Protein AF-A0A428MSI6-F1 (afdb_monomer_lite)

Foldseek 3Di:
DDQWDDDPNDIDGDCVLLDDDQDPDNPQVVVLVVLCVVQVPPADPVLVLQVSLQLSQQAQALQWRAPCNDDPDPVPTHFDALCRSCVSSVHDSVCCVPDQVPHDRVPFRQWDWDDDPPTITIGGAVVNGHNDPDDHDPVSNVSRDDDPD

Sequence (149 aa):
HRIITEADGEYYVNQRYHFRGAFSDQHVVKSYITKVKQVYREVKAADIGLMYRMLPYVHMETNALCDNPFEKNPQKIRWFSRKELAEAIGVNPATLGRRLPKMTFGDEYVIARIKVGGSERYTFNPNVFYRRNTKPDDTLVAMFNVNKT

Secondary structure (DSSP, 8-state):
--SEEEETTEEEEPHHHHSSSS-S-HHHHHHHHHHHHHHTTTS-HHHHHHHHHHGGGB-TTT-BBBS-TT---GGG--BPPHHHHHHHTTS-HHHHHHHGGG-EETTEESEEEEEETTEEEEEE-TTT--SSSSPPPHHHHHTT-----

Structure (mmCIF, N/CA/C/O backbone):
data_AF-A0A428MSI6-F1
#
_entry.id   AF-A0A428MSI6-F1
#
loop_
_atom_site.group_PDB
_atom_site.id
_atom_site.type_symbol
_atom_site.label_atom_id
_atom_site.label_alt_id
_atom_site.label_comp_id
_atom_site.label_asym_id
_atom_site.label_entity_id
_atom_site.label_seq_id
_atom_site.pdbx_PDB_ins_code
_atom_site.Cartn_x
_atom_site.Cartn_y
_atom_site.Cartn_z
_atom_site.occupancy
_atom_site.B_iso_or_equiv
_atom_site.auth_seq_id
_atom_site.auth_comp_id
_atom_site.auth_asym_id
_atom_site.auth_atom_id
_atom_site.pdbx_PDB_model_num
ATOM 1 N N . HIS A 1 1 ? -9.256 -21.721 2.837 1.00 42.91 1 HIS A N 1
ATOM 2 C CA . HIS A 1 1 ? -9.266 -21.790 4.317 1.00 42.91 1 HIS A CA 1
ATOM 3 C C . HIS A 1 1 ? -9.365 -20.366 4.857 1.00 42.91 1 HIS A C 1
ATOM 5 O O . HIS A 1 1 ? -8.823 -19.473 4.218 1.00 42.91 1 HIS A O 1
ATOM 11 N N . ARG A 1 2 ? -10.091 -20.124 5.960 1.00 40.03 2 ARG A N 1
ATOM 12 C CA . ARG A 1 2 ? -10.284 -18.765 6.507 1.00 40.03 2 ARG A CA 1
ATOM 13 C C . ARG A 1 2 ? -8.978 -18.260 7.144 1.00 40.03 2 ARG A C 1
ATOM 15 O O . ARG A 1 2 ? -8.365 -18.980 7.929 1.00 40.03 2 ARG A O 1
ATOM 22 N N . ILE A 1 3 ? -8.552 -17.055 6.751 1.00 45.09 3 ILE A N 1
ATOM 23 C CA . ILE A 1 3 ? -7.310 -16.382 7.193 1.00 45.09 3 ILE A CA 1
ATOM 24 C C . ILE A 1 3 ? -7.441 -15.882 8.635 1.00 45.09 3 ILE A C 1
ATOM 26 O O . ILE A 1 3 ? -6.466 -15.853 9.378 1.00 45.09 3 ILE A O 1
ATOM 30 N N . ILE A 1 4 ? -8.663 -15.533 9.030 1.00 50.28 4 ILE A N 1
ATOM 31 C CA . ILE A 1 4 ? -9.026 -15.100 10.375 1.00 50.28 4 ILE A CA 1
ATOM 32 C C . ILE A 1 4 ? -10.243 -15.918 10.790 1.00 50.28 4 ILE A C 1
ATOM 34 O O . ILE A 1 4 ? -11.170 -16.106 9.995 1.00 50.28 4 ILE A O 1
ATOM 38 N N . THR A 1 5 ? -10.208 -16.425 12.009 1.00 49.59 5 THR A N 1
ATOM 39 C CA . THR A 1 5 ? -11.290 -17.136 12.681 1.00 49.59 5 THR A CA 1
ATOM 40 C C . THR A 1 5 ? -11.680 -16.353 13.921 1.00 49.59 5 THR A C 1
ATOM 42 O O . THR A 1 5 ? -10.814 -15.849 14.624 1.00 49.59 5 THR A O 1
ATOM 45 N N . GLU A 1 6 ? -12.975 -16.231 14.161 1.00 45.22 6 GLU A N 1
ATOM 46 C CA . GLU A 1 6 ? -13.528 -15.578 15.343 1.00 45.22 6 GLU A CA 1
ATOM 47 C C . GLU A 1 6 ? -13.953 -16.663 16.333 1.00 45.22 6 GLU A C 1
ATOM 49 O O . GLU A 1 6 ? -14.633 -17.613 15.937 1.00 45.22 6 GLU A O 1
ATOM 54 N N . ALA A 1 7 ? -13.520 -16.539 17.585 1.00 44.66 7 ALA A N 1
ATOM 55 C CA . ALA A 1 7 ? -14.015 -17.335 18.703 1.00 44.66 7 ALA A CA 1
ATOM 56 C C . ALA A 1 7 ? -14.073 -16.437 19.945 1.00 44.66 7 ALA A C 1
ATOM 58 O O . ALA A 1 7 ? -13.154 -15.663 20.182 1.00 44.66 7 ALA A O 1
ATOM 59 N N . ASP A 1 8 ? -15.178 -16.489 20.687 1.00 45.97 8 ASP A N 1
ATOM 60 C CA . ASP A 1 8 ? -15.376 -15.749 21.944 1.00 45.97 8 ASP A CA 1
ATOM 61 C C . ASP A 1 8 ? -15.114 -14.229 21.862 1.00 45.97 8 ASP A C 1
ATOM 63 O O . ASP A 1 8 ? -14.642 -13.602 22.806 1.00 45.97 8 ASP A O 1
ATOM 67 N N . GLY A 1 9 ? -15.419 -13.613 20.712 1.00 41.31 9 GLY A N 1
ATOM 68 C CA . GLY A 1 9 ? -15.177 -12.184 20.466 1.00 41.31 9 GLY A CA 1
ATOM 69 C C . GLY A 1 9 ? -13.708 -11.825 20.207 1.00 41.31 9 GLY A C 1
ATOM 70 O O . GLY A 1 9 ? -13.392 -10.662 19.944 1.00 41.31 9 GLY A O 1
ATOM 71 N N . GLU A 1 10 ? -12.815 -12.812 20.219 1.00 35.69 10 GLU A N 1
ATOM 72 C CA . GLU A 1 10 ? -11.414 -12.674 19.853 1.00 35.69 10 GLU A CA 1
ATOM 73 C C . GLU A 1 10 ? -11.176 -13.116 18.400 1.00 35.69 10 GLU A C 1
ATOM 75 O O . GLU A 1 10 ? -11.707 -14.111 17.896 1.00 35.69 10 GLU A O 1
ATOM 80 N N . TYR A 1 11 ? -10.352 -12.340 17.694 1.00 49.75 11 TYR A N 1
ATOM 81 C CA . TYR A 1 11 ? -9.978 -12.613 16.311 1.00 49.75 11 TYR A CA 1
ATOM 82 C C . TYR A 1 11 ? -8.643 -13.352 16.278 1.00 49.75 11 TYR A C 1
ATOM 84 O O . TYR A 1 11 ? -7.586 -12.780 16.543 1.00 49.75 11 TYR A O 1
ATOM 92 N N . TYR A 1 12 ? -8.680 -14.612 15.869 1.00 45.31 12 TYR A N 1
ATOM 93 C CA . TYR A 1 12 ? -7.511 -15.464 15.725 1.00 45.31 12 TYR A CA 1
ATOM 94 C C . TYR A 1 12 ? -7.078 -15.504 14.265 1.00 45.31 12 TYR A C 1
ATOM 96 O O . TYR A 1 12 ? -7.814 -15.953 13.386 1.00 45.31 12 TYR A O 1
ATOM 104 N N . VAL A 1 13 ? -5.860 -15.050 13.980 1.00 51.81 13 VAL A N 1
ATOM 105 C CA . VAL A 1 13 ? -5.255 -15.260 12.663 1.00 51.81 13 VAL A CA 1
ATOM 106 C C . VAL A 1 13 ? -4.830 -16.721 12.567 1.00 51.81 13 VAL A C 1
ATOM 108 O O . VAL A 1 13 ? -4.148 -17.254 13.441 1.00 51.81 13 VAL A O 1
ATOM 111 N N . ASN A 1 14 ? -5.250 -17.390 11.499 1.00 42.31 14 ASN A N 1
ATOM 112 C CA . ASN A 1 14 ? -4.979 -18.803 11.299 1.00 42.31 14 ASN A CA 1
ATOM 113 C C . ASN A 1 14 ? -3.460 -19.055 11.230 1.00 42.31 14 ASN A C 1
ATOM 115 O O . ASN A 1 14 ? -2.765 -18.510 10.370 1.00 42.31 14 ASN A O 1
ATOM 119 N N . GLN A 1 15 ? -2.952 -19.924 12.112 1.00 42.19 15 GLN A N 1
ATOM 120 C CA . GLN A 1 15 ? -1.522 -20.232 12.241 1.00 42.19 15 GLN A CA 1
ATOM 121 C C . GLN A 1 15 ? -0.864 -20.785 10.966 1.00 42.19 15 GLN A C 1
ATOM 123 O O . GLN A 1 15 ? 0.344 -20.637 10.792 1.00 42.19 15 GLN A O 1
ATOM 128 N N . ARG A 1 16 ? -1.622 -21.332 10.005 1.00 34.75 16 ARG A N 1
ATOM 129 C CA . ARG A 1 16 ? -1.064 -21.686 8.683 1.00 34.75 16 ARG A CA 1
ATOM 130 C C . ARG A 1 16 ? -0.594 -20.472 7.872 1.00 34.75 16 ARG A C 1
ATOM 132 O O . ARG A 1 16 ? 0.272 -20.638 7.023 1.00 34.75 16 ARG A O 1
ATOM 139 N N . TYR A 1 17 ? -1.106 -19.270 8.148 1.00 45.22 17 TYR A N 1
ATOM 140 C CA . TYR A 1 17 ? -0.594 -18.013 7.583 1.00 45.22 17 TYR A CA 1
ATOM 141 C C . TYR A 1 17 ? 0.542 -17.408 8.415 1.00 45.22 17 TYR A C 1
ATOM 143 O O . TYR A 1 17 ? 1.263 -16.548 7.917 1.00 45.22 17 TYR A O 1
ATOM 151 N N . HIS A 1 18 ? 0.753 -17.888 9.647 1.00 43.97 18 HIS A N 1
ATOM 152 C CA . HIS A 1 18 ? 1.992 -17.629 10.380 1.00 43.97 18 HIS A CA 1
ATOM 153 C C . HIS A 1 18 ? 3.170 -18.413 9.778 1.00 43.97 18 HIS A C 1
ATOM 155 O O . HIS A 1 18 ? 4.290 -17.912 9.776 1.00 43.97 18 HIS A O 1
ATOM 161 N N . PHE A 1 19 ? 2.927 -19.613 9.239 1.00 41.72 19 PHE A N 1
ATOM 162 C CA . PHE A 1 19 ? 3.977 -20.494 8.728 1.00 41.72 19 PHE A CA 1
ATOM 163 C C . PHE A 1 19 ? 3.461 -21.415 7.610 1.00 41.72 19 PHE A C 1
ATOM 165 O O . PHE A 1 19 ? 3.015 -22.524 7.896 1.00 41.72 19 PHE A O 1
ATOM 172 N N . ARG A 1 20 ? 3.546 -20.991 6.341 1.00 31.41 20 ARG A N 1
ATOM 173 C CA . ARG A 1 20 ? 3.974 -21.823 5.188 1.00 31.41 20 ARG A CA 1
ATOM 174 C C . ARG A 1 20 ? 3.670 -21.143 3.852 1.00 31.41 20 ARG A C 1
ATOM 176 O O . ARG A 1 20 ? 2.514 -20.953 3.494 1.00 31.41 20 ARG A O 1
ATOM 183 N N . GLY A 1 21 ? 4.734 -20.924 3.074 1.00 32.75 21 GLY A N 1
ATOM 184 C CA . GLY A 1 21 ? 4.659 -21.096 1.621 1.00 32.75 21 GLY A CA 1
ATOM 185 C C . GLY A 1 21 ? 4.811 -19.870 0.721 1.00 32.75 21 GLY A C 1
ATOM 186 O O . GLY A 1 21 ? 4.285 -19.938 -0.375 1.00 32.75 21 GLY A O 1
ATOM 187 N N . ALA A 1 22 ? 5.484 -18.787 1.139 1.00 36.09 22 ALA A N 1
ATOM 188 C CA . ALA A 1 22 ? 6.075 -17.781 0.222 1.00 36.09 22 ALA A CA 1
ATOM 189 C C . ALA A 1 22 ? 6.983 -16.730 0.909 1.00 36.09 22 ALA A C 1
ATOM 191 O O . ALA A 1 22 ? 7.373 -15.755 0.272 1.00 36.09 22 ALA A O 1
ATOM 192 N N . PHE A 1 23 ? 7.329 -16.875 2.195 1.00 44.94 23 PHE A N 1
ATOM 193 C CA . PHE A 1 23 ? 8.150 -15.882 2.902 1.00 44.94 23 PHE A CA 1
ATOM 194 C C . PHE A 1 23 ? 9.327 -16.574 3.569 1.00 44.94 23 PHE A C 1
ATOM 196 O O . PHE A 1 23 ? 9.158 -17.307 4.540 1.00 44.94 23 PHE A O 1
ATOM 203 N N . SER A 1 24 ? 10.517 -16.357 3.014 1.00 38.81 24 SER A N 1
ATOM 204 C CA . SER A 1 24 ? 11.789 -16.844 3.548 1.00 38.81 24 SER A CA 1
ATOM 205 C C . SER A 1 24 ? 12.241 -16.103 4.811 1.00 38.81 24 SER A C 1
ATOM 207 O O . SER A 1 24 ? 13.198 -16.536 5.438 1.00 38.81 24 SER A O 1
ATOM 209 N N . ASP A 1 25 ? 11.554 -15.032 5.224 1.00 46.72 25 ASP A N 1
ATOM 210 C CA . ASP A 1 25 ? 11.970 -14.203 6.358 1.00 46.72 25 ASP A CA 1
ATOM 211 C C . ASP A 1 25 ? 10.967 -14.237 7.518 1.00 46.72 25 ASP A C 1
ATOM 213 O O . ASP A 1 25 ? 10.118 -13.359 7.694 1.00 46.72 25 ASP A O 1
ATOM 217 N N . GLN A 1 26 ? 11.102 -15.259 8.367 1.00 41.44 26 GLN A N 1
ATOM 218 C CA . GLN A 1 26 ? 10.376 -15.378 9.641 1.00 41.44 26 GLN A CA 1
ATOM 219 C C . GLN A 1 26 ? 10.630 -14.185 10.586 1.00 41.44 26 GLN A C 1
ATOM 221 O O . GLN A 1 26 ? 9.792 -13.873 11.436 1.00 41.44 26 GLN A O 1
ATOM 226 N N . HIS A 1 27 ? 11.759 -13.486 10.434 1.00 42.91 27 HIS A N 1
ATOM 227 C CA . HIS A 1 27 ? 12.133 -12.348 11.276 1.00 42.91 27 HIS A CA 1
ATOM 228 C C . HIS A 1 27 ? 11.268 -11.102 11.030 1.00 42.91 27 HIS A C 1
ATOM 230 O O . HIS A 1 27 ? 10.879 -10.436 11.991 1.00 42.91 27 HIS A O 1
ATOM 236 N N . VAL A 1 28 ? 10.897 -10.831 9.773 1.00 50.47 28 VAL A N 1
ATOM 237 C CA . VAL A 1 28 ? 10.082 -9.666 9.368 1.00 50.47 28 VAL A CA 1
ATOM 238 C C . VAL A 1 28 ? 8.642 -9.789 9.875 1.00 50.47 28 VAL A C 1
ATOM 240 O O . VAL A 1 28 ? 8.039 -8.825 10.345 1.00 50.47 28 VAL A O 1
ATOM 243 N N . VAL A 1 29 ? 8.096 -11.006 9.852 1.00 52.50 29 VAL A N 1
ATOM 244 C CA . VAL A 1 29 ? 6.767 -11.298 10.406 1.00 52.50 29 VAL A CA 1
ATOM 245 C C . VAL A 1 29 ? 6.776 -11.140 11.930 1.00 52.50 29 VAL A C 1
ATOM 247 O O . VAL A 1 29 ? 5.837 -10.585 12.499 1.00 52.50 29 VAL A O 1
ATOM 250 N N . LYS A 1 30 ? 7.854 -11.566 12.601 1.00 46.34 30 LYS A N 1
ATOM 251 C CA . LYS A 1 30 ? 7.983 -11.480 14.061 1.00 46.34 30 LYS A CA 1
ATOM 252 C C . LYS A 1 30 ? 8.104 -10.035 14.556 1.00 46.34 30 LYS A C 1
ATOM 254 O O . LYS A 1 30 ? 7.434 -9.696 15.526 1.00 46.34 30 LYS A O 1
ATOM 259 N N . SER A 1 31 ? 8.892 -9.179 13.899 1.00 48.22 31 SER A N 1
ATOM 260 C CA . SER A 1 31 ? 9.034 -7.765 14.290 1.00 48.22 31 SER A CA 1
ATOM 261 C C . SER A 1 31 ? 7.724 -6.985 14.133 1.00 48.22 31 SER A C 1
ATOM 263 O O . SER A 1 31 ? 7.343 -6.234 15.034 1.00 48.22 31 SER A O 1
ATOM 265 N N . TYR A 1 32 ? 6.982 -7.233 13.048 1.00 54.91 32 TYR A N 1
ATOM 266 C CA . TYR A 1 32 ? 5.653 -6.661 12.849 1.00 54.91 32 TYR A CA 1
ATOM 267 C C . TYR A 1 32 ? 4.647 -7.184 13.882 1.00 54.91 32 TYR A C 1
ATOM 269 O O . TYR A 1 32 ? 3.960 -6.385 14.506 1.00 54.91 32 TYR A O 1
ATOM 277 N N . ILE A 1 33 ? 4.610 -8.496 14.158 1.00 53.56 33 ILE A N 1
ATOM 278 C CA . ILE A 1 33 ? 3.761 -9.063 15.224 1.00 53.56 33 ILE A CA 1
ATOM 279 C C . ILE A 1 33 ? 4.064 -8.416 16.580 1.00 53.56 33 ILE A C 1
ATOM 281 O O . ILE A 1 33 ? 3.130 -8.123 17.323 1.00 53.56 33 ILE A O 1
ATOM 285 N N . THR A 1 34 ? 5.335 -8.173 16.912 1.00 49.31 34 THR A N 1
ATOM 286 C CA . THR A 1 34 ? 5.712 -7.520 18.175 1.00 49.31 34 THR A CA 1
ATOM 287 C C . THR A 1 34 ? 5.189 -6.083 18.248 1.00 49.31 34 THR A C 1
ATOM 289 O O . THR A 1 34 ? 4.586 -5.726 19.257 1.00 49.31 34 THR A O 1
ATOM 292 N N . LYS A 1 35 ? 5.323 -5.283 17.177 1.00 50.94 35 LYS A N 1
ATOM 293 C CA . LYS A 1 35 ? 4.726 -3.933 17.111 1.00 50.94 35 LYS A CA 1
ATOM 294 C C . LYS A 1 35 ? 3.196 -3.973 17.177 1.00 50.94 35 LYS A C 1
ATOM 296 O O . LYS A 1 35 ? 2.592 -3.188 17.898 1.00 50.94 35 LYS A O 1
ATOM 301 N N . VAL A 1 36 ? 2.566 -4.917 16.477 1.00 56.75 36 VAL A N 1
ATOM 302 C CA . VAL A 1 36 ? 1.106 -5.105 16.469 1.00 56.75 36 VAL A CA 1
ATOM 303 C C . VAL A 1 36 ? 0.600 -5.450 17.869 1.00 56.75 36 VAL A C 1
ATOM 305 O O . VAL A 1 36 ? -0.322 -4.787 18.332 1.00 56.75 36 VAL A O 1
ATOM 308 N N . LYS A 1 37 ? 1.265 -6.363 18.599 1.00 52.69 37 LYS A N 1
ATOM 309 C CA . LYS A 1 37 ? 0.953 -6.717 20.002 1.00 52.69 37 LYS A CA 1
ATOM 310 C C . LYS A 1 37 ? 0.889 -5.513 20.949 1.00 52.69 37 LYS A C 1
ATOM 312 O O . LYS A 1 37 ? 0.113 -5.54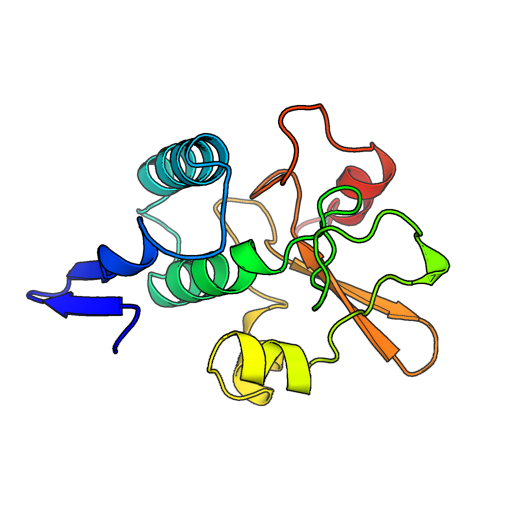8 21.898 1.00 52.69 37 LYS A O 1
ATOM 317 N N . GLN A 1 38 ? 1.650 -4.455 20.678 1.00 52.84 38 GLN A N 1
ATOM 318 C CA . GLN A 1 38 ? 1.714 -3.265 21.528 1.00 52.84 38 GLN A CA 1
ATOM 319 C C . GLN A 1 38 ? 0.587 -2.246 21.254 1.00 52.84 38 GLN A C 1
ATOM 321 O O . GLN A 1 38 ? 0.278 -1.444 22.127 1.00 52.84 38 GLN A O 1
ATOM 326 N N . VAL A 1 39 ? -0.067 -2.306 20.084 1.00 56.31 39 VAL A N 1
ATOM 327 C CA . VAL A 1 39 ? -1.037 -1.295 19.594 1.00 56.31 39 VAL A CA 1
ATOM 328 C C . VAL A 1 39 ? -2.485 -1.834 19.533 1.00 56.31 39 VAL A C 1
ATOM 330 O O . VAL A 1 39 ? -3.416 -1.137 19.134 1.00 56.31 39 VAL A O 1
ATOM 333 N N . TYR A 1 40 ? -2.727 -3.070 19.990 1.00 54.44 40 TYR A N 1
ATOM 334 C CA . TYR A 1 40 ? -4.024 -3.768 19.875 1.00 54.44 40 TYR A CA 1
ATOM 335 C C . TYR A 1 40 ? -5.232 -3.108 20.559 1.00 54.44 40 TYR A C 1
ATOM 337 O O . TYR A 1 40 ? -6.346 -3.588 20.372 1.00 54.44 40 TYR A O 1
ATOM 345 N N . ARG A 1 41 ? -5.065 -2.031 21.334 1.00 54.31 41 ARG A N 1
ATOM 346 C CA . ARG A 1 41 ? -6.203 -1.384 22.008 1.00 54.31 41 ARG A CA 1
ATOM 347 C C . ARG A 1 41 ? -7.001 -0.433 21.111 1.00 54.31 41 ARG A C 1
ATOM 349 O O . ARG A 1 41 ? -8.148 -0.153 21.432 1.00 54.31 41 ARG A O 1
ATOM 356 N N . GLU A 1 42 ? -6.438 0.022 19.989 1.00 57.81 42 GLU A N 1
ATOM 357 C CA . GLU A 1 42 ? -7.017 1.142 19.220 1.00 57.81 42 GLU A CA 1
ATOM 358 C C . GLU A 1 42 ? -7.294 0.824 17.743 1.00 57.81 42 GLU A C 1
ATOM 360 O O . GLU A 1 42 ? -8.091 1.502 17.093 1.00 57.81 42 GLU A O 1
ATOM 365 N N . VAL A 1 43 ? -6.687 -0.233 17.193 1.00 66.44 43 VAL A N 1
ATOM 366 C CA . VAL A 1 43 ? -6.846 -0.591 15.776 1.00 66.44 43 VAL A CA 1
ATOM 367 C C . VAL A 1 43 ? -7.922 -1.659 15.618 1.00 66.44 43 VAL A C 1
ATOM 369 O O . VAL A 1 43 ? -7.876 -2.718 16.243 1.00 66.44 43 VAL A O 1
ATOM 372 N N . LYS A 1 44 ? -8.886 -1.419 14.723 1.00 71.69 44 LYS A N 1
ATOM 373 C CA . LYS A 1 44 ? -9.955 -2.383 14.429 1.00 71.69 44 LYS A CA 1
ATOM 374 C C . LYS A 1 44 ? -9.348 -3.695 13.924 1.00 71.69 44 LYS A C 1
ATOM 376 O O . LYS A 1 44 ? -8.604 -3.693 12.943 1.00 71.69 44 LYS A O 1
ATOM 381 N N . ALA A 1 45 ? -9.742 -4.829 14.509 1.00 71.25 45 ALA A N 1
ATOM 382 C CA . ALA A 1 45 ? -9.256 -6.162 14.122 1.00 71.25 45 ALA A CA 1
ATOM 383 C C . ALA A 1 45 ? -9.366 -6.429 12.607 1.00 71.25 45 ALA A C 1
ATOM 385 O O . ALA A 1 45 ? -8.491 -7.032 11.985 1.00 71.25 45 ALA A O 1
ATOM 386 N N . ALA A 1 46 ? -10.417 -5.900 11.977 1.00 75.06 46 ALA A N 1
ATOM 387 C CA . ALA A 1 46 ? -10.630 -6.016 10.543 1.00 75.06 46 ALA A CA 1
ATOM 388 C C . ALA A 1 46 ? -9.622 -5.218 9.683 1.00 75.06 46 ALA A C 1
ATOM 390 O O . ALA A 1 46 ? -9.466 -5.554 8.510 1.00 75.06 46 ALA A O 1
ATOM 391 N N . ASP A 1 47 ? -8.998 -4.155 10.205 1.00 80.00 47 ASP A N 1
ATOM 392 C CA . ASP A 1 47 ? -7.918 -3.415 9.526 1.00 80.00 47 ASP A CA 1
ATOM 393 C C . ASP A 1 47 ? -6.583 -4.142 9.698 1.00 80.00 47 ASP A C 1
ATOM 395 O O . ASP A 1 47 ? -5.905 -4.387 8.702 1.00 80.00 47 ASP A O 1
ATOM 399 N N . ILE A 1 48 ? -6.283 -4.633 10.908 1.00 79.56 48 ILE A N 1
ATOM 400 C CA . ILE A 1 48 ? -5.125 -5.508 11.171 1.00 79.56 48 ILE A CA 1
ATOM 401 C C . ILE A 1 48 ? -5.138 -6.700 10.206 1.00 79.56 48 ILE A C 1
ATOM 403 O O . ILE A 1 48 ? -4.167 -6.968 9.498 1.00 79.56 48 ILE A O 1
ATOM 407 N N . GLY A 1 49 ? -6.283 -7.373 10.100 1.00 78.06 49 GLY A N 1
ATOM 408 C CA . GLY A 1 49 ? -6.483 -8.488 9.186 1.00 78.06 49 GLY A CA 1
ATOM 409 C C . GLY A 1 49 ? -6.316 -8.148 7.703 1.00 78.06 49 GLY A C 1
ATOM 410 O O . GLY A 1 49 ? -6.013 -9.030 6.897 1.00 78.06 49 GLY A O 1
ATOM 411 N N . LEU A 1 50 ? -6.530 -6.892 7.309 1.00 84.88 50 LEU A N 1
ATOM 412 C CA . LEU A 1 50 ? -6.263 -6.441 5.946 1.00 84.88 50 LEU A CA 1
ATOM 413 C C . LEU A 1 50 ? -4.771 -6.172 5.742 1.00 84.88 50 LEU A C 1
ATOM 415 O O . LEU A 1 50 ? -4.219 -6.592 4.730 1.00 84.88 50 LEU A O 1
ATOM 419 N N . MET A 1 51 ? -4.114 -5.549 6.723 1.00 86.38 51 MET A N 1
ATOM 420 C CA . MET A 1 51 ? -2.672 -5.293 6.708 1.00 86.38 51 MET A CA 1
ATOM 421 C C . MET A 1 51 ? -1.884 -6.589 6.539 1.00 86.38 51 MET A C 1
ATOM 423 O O . MET A 1 51 ? -1.081 -6.686 5.617 1.00 86.38 51 MET A O 1
ATOM 427 N N . TYR A 1 52 ? 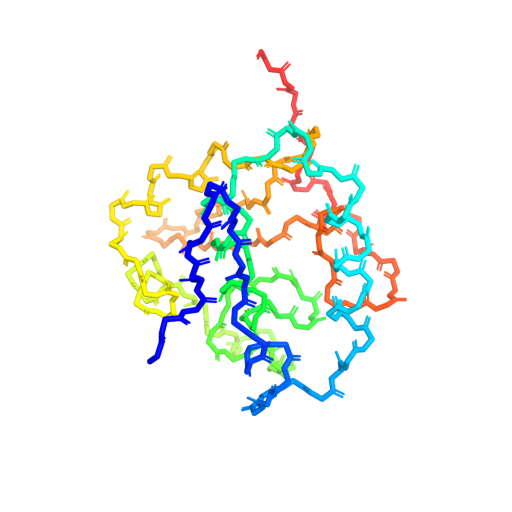-2.181 -7.618 7.344 1.00 82.56 52 TYR A N 1
ATOM 428 C CA . TYR A 1 52 ? -1.524 -8.927 7.239 1.00 82.56 52 TYR A CA 1
ATOM 429 C C . TYR A 1 52 ? -1.645 -9.548 5.846 1.00 82.56 52 TYR A C 1
ATOM 431 O O . TYR A 1 52 ? -0.694 -10.154 5.359 1.00 82.56 52 TYR A O 1
ATOM 439 N N . ARG A 1 53 ? -2.793 -9.373 5.183 1.00 84.12 53 ARG A N 1
ATOM 440 C CA . ARG A 1 53 ? -3.006 -9.877 3.820 1.00 84.12 53 ARG A CA 1
ATOM 441 C C . ARG A 1 53 ? -2.240 -9.081 2.761 1.00 84.12 53 ARG A C 1
ATOM 443 O O . ARG A 1 53 ? -1.951 -9.632 1.707 1.00 84.12 53 ARG A O 1
ATOM 450 N N . MET A 1 54 ? -1.887 -7.825 3.040 1.00 90.25 54 MET A N 1
ATOM 451 C CA . MET A 1 54 ? -1.082 -6.978 2.153 1.00 90.25 54 MET A CA 1
ATOM 452 C C . MET A 1 54 ? 0.431 -7.211 2.292 1.00 90.25 54 MET A C 1
ATOM 454 O O . MET A 1 54 ? 1.138 -7.063 1.299 1.00 90.25 54 MET A O 1
ATOM 458 N N . LEU A 1 55 ? 0.934 -7.605 3.475 1.00 87.12 55 LEU A N 1
ATOM 459 C CA . LEU A 1 55 ? 2.379 -7.777 3.737 1.00 87.12 55 LEU A CA 1
ATOM 460 C C . LEU A 1 55 ? 3.135 -8.615 2.688 1.00 87.12 55 LEU A C 1
ATOM 462 O O . LEU A 1 55 ? 4.221 -8.190 2.286 1.00 87.12 55 LEU A O 1
ATOM 466 N N . PRO A 1 56 ? 2.591 -9.753 2.202 1.00 85.88 56 PRO A N 1
ATOM 467 C CA . PRO A 1 56 ? 3.160 -10.512 1.093 1.00 85.88 56 PRO A CA 1
ATOM 468 C C . PRO A 1 56 ? 3.672 -9.686 -0.081 1.00 85.88 56 PRO A C 1
ATOM 470 O O . PRO A 1 56 ? 4.754 -9.944 -0.608 1.00 85.88 56 PRO A O 1
ATOM 473 N N . TYR A 1 57 ? 2.896 -8.671 -0.437 1.00 93.94 57 TYR A N 1
ATOM 474 C CA . TYR A 1 57 ? 3.001 -7.913 -1.670 1.00 93.94 57 TYR A CA 1
ATOM 475 C C . TYR A 1 57 ? 3.806 -6.620 -1.525 1.00 93.94 57 TYR A C 1
ATOM 477 O O . TYR A 1 57 ? 3.914 -5.849 -2.477 1.00 93.94 57 TYR A O 1
ATOM 485 N N . VAL 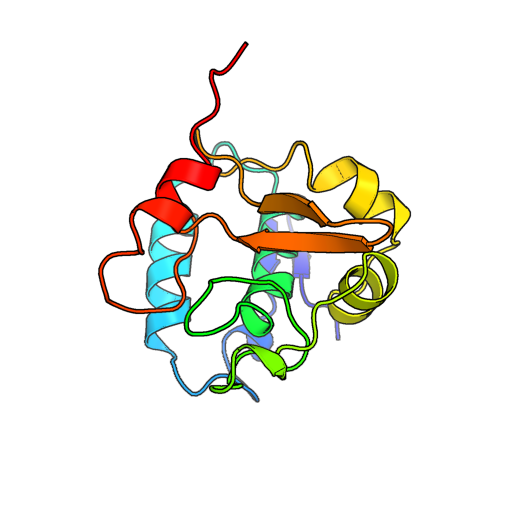A 1 58 ? 4.362 -6.359 -0.338 1.00 91.81 58 VAL A N 1
ATOM 486 C CA . VAL A 1 58 ? 5.197 -5.182 -0.093 1.00 91.81 58 VAL A CA 1
ATOM 487 C C . VAL A 1 58 ? 6.568 -5.389 -0.733 1.00 91.81 58 VAL A C 1
ATOM 489 O O . VAL A 1 58 ? 7.320 -6.275 -0.325 1.00 91.81 58 VAL A O 1
ATOM 492 N N . HIS A 1 59 ? 6.890 -4.560 -1.718 1.00 94.00 59 HIS A N 1
ATOM 493 C CA . HIS A 1 59 ? 8.131 -4.580 -2.477 1.00 94.00 59 HIS A CA 1
ATOM 494 C C . HIS A 1 59 ? 9.354 -4.379 -1.579 1.00 94.00 59 HIS A C 1
ATOM 496 O O . HIS A 1 59 ? 9.358 -3.497 -0.717 1.00 94.00 59 HIS A O 1
ATOM 502 N N . MET A 1 60 ? 10.409 -5.163 -1.813 1.00 86.12 60 MET A N 1
ATOM 503 C CA . MET A 1 60 ? 11.597 -5.202 -0.956 1.00 86.12 60 MET A CA 1
ATOM 504 C C . MET A 1 60 ? 12.348 -3.876 -0.877 1.00 86.12 60 MET A C 1
ATOM 506 O O . MET A 1 60 ? 13.020 -3.651 0.120 1.00 86.12 60 MET A O 1
ATOM 510 N N . GLU A 1 61 ? 12.297 -3.019 -1.898 1.00 88.69 61 GLU A N 1
ATOM 511 C CA . GLU A 1 61 ? 13.090 -1.776 -1.913 1.00 88.69 61 GLU A CA 1
ATOM 512 C C . GLU A 1 61 ? 12.252 -0.519 -1.700 1.00 88.69 61 GLU A C 1
ATOM 514 O O . GLU A 1 61 ? 12.663 0.403 -1.007 1.00 88.69 61 GLU A O 1
ATOM 519 N N . THR A 1 62 ? 11.064 -0.490 -2.296 1.00 92.12 62 THR A N 1
ATOM 520 C CA . THR A 1 62 ? 10.238 0.722 -2.408 1.00 92.12 62 THR A CA 1
ATOM 521 C C . THR A 1 62 ? 9.038 0.701 -1.471 1.00 92.12 62 THR A C 1
ATOM 523 O O . THR A 1 62 ? 8.293 1.675 -1.411 1.00 92.12 62 THR A O 1
ATOM 526 N N . ASN A 1 63 ? 8.808 -0.422 -0.778 1.00 92.88 63 ASN A N 1
ATOM 527 C CA . ASN A 1 63 ? 7.642 -0.644 0.077 1.00 92.88 63 ASN A CA 1
ATOM 528 C C . ASN A 1 63 ? 6.286 -0.513 -0.664 1.00 92.88 63 ASN A C 1
ATOM 530 O O . ASN A 1 63 ? 5.224 -0.380 -0.049 1.00 92.88 63 ASN A O 1
ATOM 534 N N . ALA A 1 64 ? 6.318 -0.556 -1.999 1.00 95.19 64 ALA A N 1
ATOM 535 C CA . ALA A 1 64 ? 5.160 -0.539 -2.884 1.00 95.19 64 ALA A CA 1
ATOM 536 C C . ALA A 1 64 ? 4.331 -1.821 -2.767 1.00 95.19 64 ALA A C 1
ATOM 538 O O . ALA A 1 64 ? 4.890 -2.895 -2.584 1.00 95.19 64 ALA A O 1
ATOM 539 N N . LEU A 1 65 ? 3.015 -1.744 -2.956 1.00 95.62 65 LEU A N 1
ATOM 540 C CA . LEU A 1 65 ? 2.183 -2.934 -3.140 1.00 95.62 65 LEU A CA 1
ATOM 541 C C . LEU A 1 65 ? 2.190 -3.353 -4.616 1.00 95.62 65 LEU A C 1
ATOM 543 O O . LEU A 1 65 ? 1.687 -2.632 -5.483 1.00 95.62 65 LEU A O 1
ATOM 547 N N . CYS A 1 66 ? 2.766 -4.521 -4.892 1.00 96.94 66 CYS A N 1
ATOM 548 C CA . CYS A 1 66 ? 2.967 -5.049 -6.242 1.00 96.94 66 CYS A CA 1
ATOM 549 C C . CYS A 1 66 ? 2.840 -6.578 -6.284 1.00 96.94 66 CYS A C 1
ATOM 551 O O . CYS A 1 66 ? 2.955 -7.252 -5.257 1.00 96.94 66 CYS A O 1
ATOM 553 N N . ASP A 1 67 ? 2.613 -7.129 -7.477 1.00 96.06 67 ASP A N 1
ATOM 554 C CA . ASP A 1 67 ? 2.486 -8.581 -7.658 1.00 96.06 67 ASP A CA 1
ATOM 555 C C . ASP A 1 67 ? 3.836 -9.322 -7.615 1.00 96.06 67 ASP A C 1
ATOM 557 O O . ASP A 1 67 ? 3.883 -10.518 -7.323 1.00 96.06 67 ASP A O 1
ATOM 561 N N . ASN A 1 68 ? 4.938 -8.598 -7.830 1.00 95.38 68 ASN A N 1
ATOM 562 C CA . ASN A 1 68 ? 6.301 -9.108 -7.897 1.00 95.38 68 ASN A CA 1
ATOM 563 C C . ASN A 1 68 ? 7.211 -8.420 -6.859 1.00 95.38 68 ASN A C 1
ATOM 565 O O . ASN A 1 68 ? 8.156 -7.716 -7.220 1.00 95.38 68 ASN A O 1
ATOM 569 N N . PRO A 1 69 ? 6.991 -8.649 -5.550 1.00 94.06 69 PRO A N 1
ATOM 570 C CA . PRO A 1 69 ? 7.640 -7.906 -4.462 1.00 94.06 69 PRO A CA 1
ATOM 571 C C . PRO A 1 69 ? 9.169 -8.039 -4.396 1.00 94.06 69 PRO A C 1
ATOM 573 O O . PRO A 1 69 ? 9.807 -7.298 -3.651 1.00 94.06 69 PRO A O 1
ATOM 576 N N . PHE A 1 70 ? 9.758 -8.966 -5.150 1.00 91.56 70 PHE A N 1
ATOM 577 C CA . PHE A 1 70 ? 11.197 -9.233 -5.191 1.00 91.56 70 PHE A CA 1
ATOM 578 C C . PHE A 1 70 ? 11.878 -8.763 -6.489 1.00 91.56 70 PHE A C 1
ATOM 580 O O . PHE A 1 70 ? 13.054 -9.065 -6.692 1.00 91.56 70 PHE A O 1
ATOM 587 N N . GLU A 1 71 ? 11.159 -8.074 -7.379 1.00 95.50 71 GLU A N 1
ATOM 588 C CA . GLU A 1 71 ? 11.748 -7.502 -8.592 1.00 95.50 71 GLU A CA 1
ATOM 589 C C . GLU A 1 71 ? 12.836 -6.479 -8.229 1.00 95.50 71 GLU A C 1
ATOM 591 O O . GLU A 1 71 ? 12.678 -5.666 -7.329 1.00 95.50 71 GLU A O 1
ATOM 596 N N . LYS A 1 72 ? 13.980 -6.530 -8.912 1.00 93.62 72 LYS A N 1
ATOM 597 C CA . LYS A 1 72 ? 15.104 -5.621 -8.637 1.00 93.62 72 LYS A CA 1
ATOM 598 C C . LYS A 1 72 ? 15.173 -4.477 -9.633 1.00 93.62 72 LYS A C 1
ATOM 600 O O . LYS A 1 72 ? 15.768 -3.449 -9.341 1.00 93.62 72 LYS A O 1
ATOM 605 N N . ASN A 1 73 ? 14.607 -4.655 -10.823 1.00 95.44 73 ASN A N 1
ATOM 606 C CA . ASN A 1 73 ? 14.553 -3.621 -11.838 1.00 95.44 73 ASN A CA 1
ATOM 607 C C . ASN A 1 73 ? 13.315 -2.733 -11.614 1.00 95.44 73 ASN A C 1
ATOM 609 O O . ASN A 1 73 ? 12.194 -3.195 -11.845 1.00 95.44 73 ASN A O 1
ATOM 613 N N . PRO A 1 74 ? 13.479 -1.442 -11.266 1.00 92.94 74 PRO A N 1
ATOM 614 C CA . PRO A 1 74 ? 12.351 -0.551 -10.992 1.00 92.94 74 PRO A CA 1
ATOM 615 C C . PRO A 1 74 ? 11.360 -0.418 -12.157 1.00 92.94 74 PRO A C 1
ATOM 617 O O . PRO A 1 74 ? 10.166 -0.229 -11.934 1.00 92.94 74 PRO A O 1
ATOM 620 N N . GLN A 1 75 ? 11.831 -0.565 -13.400 1.00 95.31 75 GLN A N 1
ATOM 621 C CA . GLN A 1 75 ? 10.999 -0.480 -14.607 1.00 95.31 75 GLN A CA 1
ATOM 622 C C . GLN A 1 75 ? 10.124 -1.722 -14.830 1.00 95.31 75 GLN A C 1
ATOM 624 O O . GLN A 1 75 ? 9.240 -1.710 -15.681 1.00 95.31 75 GLN A O 1
ATOM 629 N N . LYS A 1 76 ? 10.369 -2.801 -14.079 1.00 96.94 76 LYS A N 1
ATOM 630 C CA . LYS A 1 76 ? 9.621 -4.061 -14.156 1.00 96.94 76 LYS A CA 1
ATOM 631 C C . LYS A 1 76 ? 8.708 -4.289 -12.952 1.00 96.94 76 LYS A C 1
ATOM 633 O O . LYS A 1 76 ? 8.053 -5.327 -12.881 1.00 96.94 76 LYS A O 1
ATOM 638 N N . ILE A 1 77 ? 8.634 -3.341 -12.014 1.00 96.69 77 ILE A N 1
ATOM 639 C CA . ILE A 1 77 ? 7.702 -3.427 -10.885 1.00 96.69 77 ILE A CA 1
ATOM 640 C C . ILE A 1 77 ? 6.272 -3.419 -11.429 1.00 96.69 77 ILE A C 1
ATOM 642 O O . ILE A 1 77 ? 5.831 -2.466 -12.078 1.00 96.69 77 ILE A O 1
ATOM 646 N N . ARG A 1 78 ? 5.532 -4.484 -11.129 1.00 96.75 78 ARG A N 1
ATOM 647 C CA . ARG A 1 78 ? 4.146 -4.672 -11.542 1.00 96.75 78 ARG A CA 1
ATOM 648 C C . ARG A 1 78 ? 3.222 -4.227 -10.420 1.00 96.75 78 ARG A C 1
ATOM 650 O O . ARG A 1 78 ? 2.848 -4.979 -9.520 1.00 96.75 78 ARG A O 1
ATOM 657 N N . TRP A 1 79 ? 2.907 -2.942 -10.458 1.00 96.00 79 TRP A N 1
ATOM 658 C CA . TRP A 1 79 ? 1.995 -2.306 -9.518 1.00 96.00 79 TRP A CA 1
ATOM 659 C C . TRP A 1 79 ? 0.615 -2.939 -9.583 1.00 96.00 79 TRP A C 1
ATOM 661 O O . TRP A 1 79 ? 0.080 -3.142 -10.670 1.00 96.00 79 TRP A O 1
ATOM 671 N N . PHE A 1 80 ? 0.004 -3.154 -8.424 1.00 95.50 80 PHE A N 1
ATOM 672 C CA . PHE A 1 80 ? -1.406 -3.498 -8.406 1.00 95.50 80 PHE A CA 1
ATOM 673 C C . PHE A 1 80 ? -2.275 -2.292 -8.752 1.00 95.50 80 PHE A C 1
ATOM 675 O O . PHE A 1 80 ? -2.149 -1.221 -8.152 1.00 95.50 80 PHE A O 1
ATOM 682 N N . SER A 1 81 ? -3.258 -2.508 -9.619 1.00 92.50 81 SER A N 1
ATOM 683 C CA . SER A 1 81 ? -4.476 -1.707 -9.624 1.00 92.50 81 SER A CA 1
ATOM 684 C C . SER A 1 81 ? -5.300 -1.958 -8.356 1.00 92.50 81 SER A C 1
ATOM 686 O O . SER A 1 81 ? -5.143 -2.960 -7.652 1.00 92.50 81 SER A O 1
ATOM 688 N N . ARG A 1 82 ? -6.279 -1.086 -8.083 1.00 92.00 82 ARG A N 1
ATOM 689 C CA . ARG A 1 82 ? -7.239 -1.301 -6.984 1.00 92.00 82 ARG A CA 1
ATOM 690 C C . ARG A 1 82 ? -7.947 -2.654 -7.083 1.00 92.00 82 ARG A C 1
ATOM 692 O O . ARG A 1 82 ? -8.235 -3.253 -6.053 1.00 92.00 82 ARG A O 1
ATOM 699 N N . LYS A 1 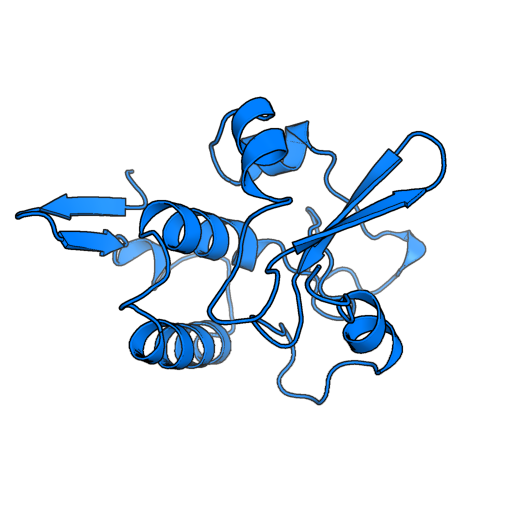83 ? -8.276 -3.099 -8.302 1.00 92.75 83 LYS A N 1
ATOM 700 C CA . LYS A 1 83 ? -8.998 -4.357 -8.535 1.00 92.75 83 LYS A CA 1
ATOM 701 C C . LYS A 1 83 ? -8.105 -5.555 -8.221 1.00 92.75 83 LYS A C 1
ATOM 703 O O . LYS A 1 83 ? -8.525 -6.414 -7.456 1.00 92.75 83 LYS A O 1
ATOM 708 N N . GLU A 1 84 ? -6.886 -5.565 -8.751 1.00 94.81 84 GLU A N 1
ATOM 709 C CA . GLU A 1 84 ? -5.937 -6.663 -8.537 1.00 94.81 84 GLU A CA 1
ATOM 710 C C . GLU A 1 84 ? -5.517 -6.759 -7.071 1.00 94.81 84 GLU A C 1
ATOM 712 O O . GLU A 1 84 ? -5.506 -7.853 -6.519 1.00 94.81 84 GLU A O 1
ATOM 717 N N . LEU A 1 85 ? -5.275 -5.627 -6.395 1.00 94.00 85 LEU A N 1
ATOM 718 C CA . LEU A 1 85 ? -4.986 -5.640 -4.958 1.00 94.00 85 LEU A CA 1
ATOM 719 C C . LEU A 1 85 ? -6.158 -6.228 -4.160 1.00 94.00 85 LEU A C 1
ATOM 721 O O . LEU A 1 85 ? -5.941 -7.001 -3.231 1.00 94.00 85 LEU A O 1
ATOM 725 N N . ALA A 1 86 ? -7.399 -5.873 -4.513 1.00 92.31 86 ALA A N 1
ATOM 726 C CA . ALA A 1 86 ? -8.597 -6.391 -3.851 1.00 92.31 86 ALA A CA 1
ATOM 727 C C . ALA A 1 86 ? -8.709 -7.907 -3.976 1.00 92.31 86 ALA A C 1
ATOM 729 O O . ALA A 1 86 ? -8.967 -8.593 -2.988 1.00 92.31 86 ALA A O 1
ATOM 730 N N . GLU A 1 87 ? -8.485 -8.408 -5.186 1.00 92.50 87 GLU A N 1
ATOM 731 C CA . GLU A 1 87 ? -8.493 -9.828 -5.503 1.00 92.50 87 GLU A CA 1
ATOM 732 C C . GLU A 1 87 ? -7.377 -10.565 -4.754 1.00 92.50 87 GLU A C 1
ATOM 734 O O . GLU A 1 87 ? -7.652 -11.525 -4.033 1.00 92.50 87 GLU A O 1
ATOM 739 N N . ALA A 1 88 ? -6.151 -10.039 -4.806 1.00 88.19 88 ALA A N 1
ATOM 740 C CA . ALA A 1 88 ? -4.970 -10.604 -4.158 1.00 88.19 88 ALA A CA 1
ATOM 741 C C . ALA A 1 88 ? -5.109 -10.734 -2.629 1.00 88.19 88 ALA A C 1
ATOM 743 O O . ALA A 1 88 ? -4.535 -11.648 -2.030 1.00 88.19 88 ALA A O 1
ATOM 744 N N . ILE A 1 89 ? -5.880 -9.845 -1.988 1.00 87.25 89 ILE A N 1
ATOM 745 C CA . ILE A 1 89 ? -6.142 -9.881 -0.539 1.00 87.25 89 ILE A CA 1
ATOM 746 C C . ILE A 1 89 ? -7.545 -10.401 -0.185 1.00 87.25 89 ILE A C 1
ATOM 748 O O . ILE A 1 89 ? -7.911 -10.434 0.993 1.00 87.25 89 ILE A O 1
ATOM 752 N N . GLY A 1 90 ? -8.341 -10.825 -1.168 1.00 87.50 90 GLY A N 1
ATOM 753 C CA . GLY A 1 90 ? -9.663 -11.422 -0.965 1.00 87.50 90 GLY A CA 1
ATOM 754 C C . GLY A 1 90 ? -10.693 -10.472 -0.345 1.00 87.50 90 GLY A C 1
ATOM 755 O O . GLY A 1 90 ? -11.336 -10.817 0.651 1.00 87.50 90 GLY A O 1
ATOM 756 N N . VAL A 1 91 ? -10.831 -9.258 -0.887 1.00 88.75 91 VAL A N 1
ATOM 757 C CA . VAL A 1 91 ? -11.869 -8.283 -0.506 1.00 88.75 91 VAL A CA 1
ATOM 758 C C . VAL A 1 91 ? -12.504 -7.632 -1.734 1.00 88.75 91 VAL A C 1
ATOM 760 O O . VAL A 1 91 ? -11.970 -7.677 -2.834 1.00 88.75 91 VAL A O 1
ATOM 763 N N . ASN A 1 92 ? -13.650 -6.974 -1.553 1.00 90.19 92 ASN A N 1
ATOM 764 C CA . ASN A 1 92 ? -14.269 -6.192 -2.622 1.00 90.19 92 ASN A CA 1
ATOM 765 C C . ASN A 1 92 ? -13.442 -4.909 -2.914 1.00 90.19 92 ASN A C 1
ATOM 767 O O . ASN A 1 92 ? -13.073 -4.207 -1.963 1.00 90.19 92 ASN A O 1
ATOM 771 N N . PRO A 1 93 ? -13.195 -4.535 -4.189 1.00 90.88 93 PRO A N 1
ATOM 772 C CA . PRO A 1 93 ? -12.504 -3.290 -4.546 1.00 90.88 93 PRO A CA 1
ATOM 773 C C . PRO A 1 93 ? -13.106 -2.018 -3.924 1.00 90.88 93 PRO A C 1
ATOM 775 O O . PRO A 1 93 ? -12.371 -1.094 -3.566 1.00 90.88 93 PRO A O 1
ATOM 778 N N . ALA A 1 94 ? -14.432 -1.965 -3.750 1.00 90.00 94 ALA A N 1
ATOM 779 C CA . ALA A 1 94 ? -15.114 -0.856 -3.082 1.00 90.00 94 ALA A CA 1
ATOM 780 C C . ALA A 1 94 ? -14.728 -0.758 -1.596 1.00 90.00 94 ALA A C 1
ATOM 782 O O . ALA A 1 94 ? -14.526 0.340 -1.069 1.00 90.00 94 ALA A O 1
ATOM 783 N N . THR A 1 95 ? -14.543 -1.904 -0.930 1.00 87.44 95 THR A N 1
ATOM 784 C CA . THR A 1 95 ? -14.081 -1.967 0.462 1.00 87.44 95 THR A CA 1
ATOM 785 C C . THR A 1 95 ? -12.687 -1.369 0.601 1.00 87.44 95 THR A C 1
ATOM 787 O O . THR A 1 95 ? -12.477 -0.549 1.492 1.00 87.44 95 THR A O 1
ATOM 790 N N . LEU A 1 96 ? -11.754 -1.711 -0.295 1.00 88.38 96 LEU A N 1
ATOM 791 C CA . LEU A 1 96 ? -10.417 -1.104 -0.322 1.00 88.38 96 LEU A CA 1
ATOM 792 C C . LEU A 1 96 ? -10.487 0.408 -0.537 1.00 88.38 96 LEU A C 1
ATOM 794 O O . LEU A 1 96 ? -9.872 1.167 0.210 1.00 88.38 96 LEU A O 1
ATOM 798 N N . GLY A 1 97 ? -11.284 0.843 -1.518 1.00 87.12 97 GLY A N 1
ATOM 799 C CA . GLY A 1 97 ? -11.460 2.257 -1.838 1.00 87.12 97 GLY A CA 1
ATOM 800 C C . GLY A 1 97 ? -11.916 3.093 -0.641 1.00 87.12 97 GLY A C 1
ATOM 801 O O . GLY A 1 97 ? -11.415 4.202 -0.465 1.00 87.12 97 GLY A O 1
ATOM 802 N N . ARG A 1 98 ? -12.811 2.541 0.190 1.00 89.19 98 ARG A N 1
ATOM 803 C CA . ARG A 1 98 ? -13.338 3.176 1.406 1.00 89.19 98 ARG A CA 1
ATOM 804 C C . ARG A 1 98 ? -12.393 3.076 2.605 1.00 89.19 98 ARG A C 1
ATOM 806 O O . ARG A 1 98 ? -12.327 4.018 3.389 1.00 89.19 98 ARG A O 1
ATOM 813 N N . ARG A 1 99 ? -11.727 1.930 2.793 1.00 89.12 99 ARG A N 1
ATOM 814 C CA . ARG A 1 99 ? -10.936 1.650 4.004 1.00 89.12 99 ARG A CA 1
ATOM 815 C C . ARG A 1 99 ? -9.522 2.205 3.939 1.00 89.12 99 ARG A C 1
ATOM 817 O O . ARG A 1 99 ? -9.118 2.846 4.898 1.00 89.12 99 ARG A O 1
ATOM 824 N N . LEU A 1 100 ? -8.794 2.006 2.834 1.00 89.88 100 LEU A N 1
ATOM 825 C CA . LEU A 1 100 ? -7.379 2.396 2.763 1.00 89.88 100 LEU A CA 1
ATOM 826 C C . LEU A 1 100 ? -7.120 3.869 3.104 1.00 89.88 100 LEU A C 1
ATOM 828 O O . LEU A 1 100 ? -6.217 4.110 3.896 1.00 89.88 100 LEU A O 1
ATOM 832 N N . PRO A 1 101 ? -7.898 4.850 2.596 1.00 89.25 101 PRO A N 1
ATOM 833 C CA . PRO A 1 101 ? -7.624 6.260 2.880 1.00 89.25 101 PRO A CA 1
ATOM 834 C C . PRO A 1 101 ? -7.770 6.648 4.356 1.00 89.25 101 PRO A C 1
ATOM 836 O O . PRO A 1 101 ? -7.308 7.708 4.748 1.00 89.25 101 PRO A O 1
ATOM 839 N N . LYS A 1 102 ? -8.459 5.826 5.156 1.00 88.19 102 LYS A N 1
ATOM 840 C CA . LYS A 1 102 ? -8.749 6.084 6.573 1.00 88.19 102 LYS A CA 1
ATOM 841 C C . LYS A 1 102 ? -8.036 5.099 7.499 1.00 88.19 102 LYS A C 1
ATOM 843 O O . LYS A 1 102 ? -8.286 5.109 8.698 1.00 88.19 102 LYS A O 1
ATOM 848 N N . MET A 1 103 ? -7.238 4.189 6.943 1.00 89.06 103 MET A N 1
ATOM 849 C CA . MET A 1 103 ? -6.605 3.131 7.715 1.00 89.06 103 MET A CA 1
ATOM 850 C C . MET A 1 103 ? -5.410 3.705 8.465 1.00 89.06 103 MET A C 1
ATOM 852 O O . MET A 1 103 ? -4.445 4.145 7.838 1.00 89.06 103 MET A O 1
ATOM 856 N N . THR A 1 104 ? -5.474 3.652 9.791 1.00 86.94 104 THR A N 1
ATOM 857 C CA . THR A 1 104 ? -4.393 4.069 10.681 1.00 86.94 104 THR A CA 1
ATOM 858 C C . THR A 1 104 ? -3.912 2.908 11.545 1.00 86.94 104 THR A C 1
ATOM 860 O O . THR A 1 104 ? -4.641 1.944 11.797 1.00 86.94 104 THR A O 1
ATOM 863 N N . PHE A 1 105 ? -2.658 2.991 11.974 1.00 81.50 105 PHE A N 1
ATOM 864 C CA . PHE A 1 105 ? -2.059 2.111 12.964 1.00 81.50 105 PHE A CA 1
ATOM 865 C C . PHE A 1 105 ? -1.357 2.985 14.005 1.00 81.50 105 PHE A C 1
ATOM 867 O O . PHE A 1 105 ? -0.327 3.593 13.716 1.00 81.50 105 PHE A O 1
ATOM 874 N N . GLY A 1 106 ? -1.965 3.100 15.189 1.00 80.00 106 GLY A N 1
ATOM 875 C CA . GLY A 1 106 ? -1.663 4.197 16.106 1.00 80.00 106 GLY A CA 1
ATOM 876 C C . GLY A 1 106 ? -1.918 5.539 15.416 1.00 80.00 106 GLY A C 1
ATOM 877 O O . GLY A 1 106 ? -2.962 5.743 14.793 1.00 80.00 106 GLY A O 1
ATOM 878 N N . ASP A 1 107 ? -0.920 6.414 15.457 1.00 81.88 107 ASP A N 1
ATOM 879 C CA . ASP A 1 107 ? -0.988 7.759 14.891 1.00 81.88 107 ASP A CA 1
ATOM 880 C C . ASP A 1 107 ? -0.620 7.864 13.405 1.00 81.88 107 ASP A C 1
ATOM 882 O O . ASP A 1 107 ? -0.687 8.957 12.842 1.00 81.88 107 ASP A O 1
ATOM 886 N N . GLU A 1 108 ? -0.266 6.753 12.768 1.00 85.31 108 GLU A N 1
ATOM 887 C CA . GLU A 1 108 ? 0.270 6.711 11.410 1.00 85.31 108 GLU A CA 1
ATOM 888 C C . GLU A 1 108 ? -0.778 6.220 10.409 1.00 85.31 108 GLU A C 1
ATOM 890 O O . GLU A 1 108 ? -1.446 5.209 10.642 1.00 85.31 108 GLU A O 1
ATOM 895 N N . TYR A 1 109 ? -0.892 6.872 9.249 1.00 91.44 109 TYR A N 1
ATOM 896 C CA . TYR A 1 109 ? -1.636 6.300 8.123 1.00 91.44 109 TYR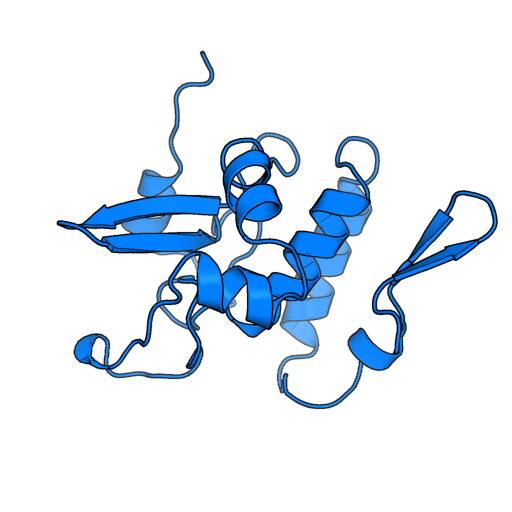 A CA 1
AT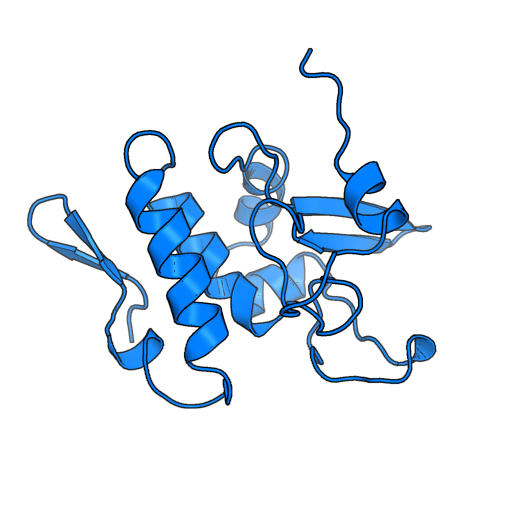OM 897 C C . TYR A 1 109 ? -0.892 5.089 7.569 1.00 91.44 109 TYR A C 1
ATOM 899 O O . TYR A 1 109 ? 0.317 5.129 7.381 1.00 91.44 109 TYR A O 1
ATOM 907 N N . VAL A 1 110 ? -1.609 4.010 7.269 1.00 91.44 110 VAL A N 1
ATOM 908 C CA . VAL A 1 110 ? -0.985 2.739 6.873 1.00 91.44 110 VAL A CA 1
ATOM 909 C C . VAL A 1 110 ? -0.567 2.724 5.407 1.00 91.44 110 VAL A C 1
ATOM 911 O O . VAL A 1 110 ? 0.469 2.154 5.074 1.00 91.44 110 VAL A O 1
ATOM 914 N N . ILE A 1 111 ? -1.364 3.326 4.523 1.00 94.00 111 ILE A N 1
ATOM 915 C CA . ILE A 1 111 ? -1.168 3.269 3.071 1.00 94.00 111 ILE A CA 1
ATOM 916 C C . ILE A 1 111 ? -1.233 4.670 2.468 1.00 94.00 111 ILE A C 1
ATOM 918 O O . ILE A 1 111 ? -2.197 5.401 2.687 1.00 94.00 111 ILE A O 1
ATOM 922 N N . ALA A 1 112 ? -0.262 4.992 1.616 1.00 94.00 112 ALA A N 1
ATOM 923 C CA . ALA A 1 112 ? -0.334 6.119 0.702 1.00 94.00 112 ALA A CA 1
ATOM 924 C C . ALA A 1 112 ? -0.948 5.652 -0.620 1.00 94.00 112 ALA A C 1
ATOM 926 O O . ALA A 1 112 ? -0.575 4.608 -1.164 1.00 94.00 112 ALA A O 1
ATOM 927 N N . ARG A 1 113 ? -1.881 6.443 -1.156 1.00 92.88 113 ARG A N 1
ATOM 928 C CA . ARG A 1 113 ? -2.403 6.275 -2.515 1.00 92.88 113 ARG A CA 1
ATOM 929 C C . ARG A 1 113 ? -1.758 7.316 -3.416 1.00 92.88 113 ARG A C 1
ATOM 931 O O . ARG A 1 113 ? -1.980 8.507 -3.236 1.00 92.88 113 ARG A O 1
ATOM 938 N N . ILE A 1 114 ? -1.019 6.856 -4.415 1.00 90.94 114 ILE A N 1
ATOM 939 C CA . ILE A 1 114 ? -0.300 7.709 -5.358 1.00 90.94 114 ILE A CA 1
ATOM 940 C C . ILE A 1 114 ? -1.050 7.679 -6.684 1.00 90.94 114 ILE A C 1
ATOM 942 O O . ILE A 1 114 ? -1.350 6.605 -7.205 1.00 90.94 114 ILE A O 1
ATOM 946 N N . LYS A 1 115 ? -1.348 8.851 -7.240 1.00 91.69 115 LYS A N 1
ATOM 947 C CA . LYS A 1 115 ? -1.918 8.981 -8.584 1.00 91.69 115 LYS A CA 1
ATOM 948 C C . LYS A 1 115 ? -0.842 9.455 -9.543 1.00 91.69 115 LYS A C 1
ATOM 950 O O . LYS A 1 115 ? -0.217 10.481 -9.300 1.00 91.69 115 LYS A O 1
ATOM 955 N N . VAL A 1 116 ? -0.645 8.714 -10.628 1.00 88.38 116 VAL A N 1
ATOM 956 C CA . VAL A 1 116 ? 0.264 9.092 -11.714 1.00 88.38 116 VAL A CA 1
ATOM 957 C C . VAL A 1 116 ? -0.486 8.906 -13.026 1.00 88.38 116 VAL A C 1
ATOM 959 O O . VAL A 1 116 ? -0.833 7.782 -13.397 1.00 88.38 116 VAL A O 1
ATOM 962 N N . GLY A 1 117 ? -0.789 10.017 -13.702 1.00 90.31 117 GLY A N 1
ATOM 963 C CA . GLY A 1 117 ? -1.705 10.013 -14.843 1.00 90.31 117 GLY A CA 1
ATOM 964 C C . GLY A 1 117 ? -3.066 9.412 -14.466 1.00 90.31 117 GLY A C 1
ATOM 965 O O . GLY A 1 117 ? -3.635 9.745 -13.428 1.00 90.31 117 GLY A O 1
ATOM 966 N N . GLY A 1 118 ? -3.572 8.491 -15.291 1.00 87.00 118 GLY A N 1
ATOM 967 C CA . GLY A 1 118 ? -4.837 7.782 -15.049 1.00 87.00 118 GLY A CA 1
ATOM 968 C C . GLY A 1 118 ? -4.752 6.580 -14.097 1.00 87.00 118 GLY A C 1
ATOM 969 O O . GLY A 1 118 ? -5.751 5.890 -13.918 1.00 87.00 118 GLY A O 1
ATOM 970 N N . SER A 1 119 ? -3.583 6.290 -13.513 1.00 86.56 119 SER A N 1
ATOM 971 C CA . SER A 1 119 ? -3.365 5.099 -12.679 1.00 86.56 119 SER A CA 1
ATOM 972 C C . SER A 1 119 ? -3.214 5.442 -11.197 1.00 86.56 119 SER A C 1
ATOM 974 O O . SER A 1 119 ? -2.560 6.420 -10.832 1.00 86.56 119 SER A O 1
ATOM 976 N N . GLU A 1 120 ? -3.782 4.596 -10.335 1.00 89.81 120 GLU A N 1
ATOM 977 C CA . GLU A 1 120 ? -3.551 4.625 -8.888 1.00 89.81 120 GLU A CA 1
ATOM 978 C C . GLU A 1 120 ? -2.561 3.527 -8.491 1.00 89.81 120 GLU A C 1
ATOM 980 O O . GLU A 1 120 ? -2.611 2.416 -9.016 1.00 89.81 120 GLU A O 1
ATOM 985 N N . ARG A 1 121 ? -1.688 3.839 -7.535 1.00 92.44 121 ARG A N 1
ATOM 986 C CA . ARG A 1 121 ? -0.704 2.936 -6.932 1.00 92.44 121 ARG A CA 1
ATOM 987 C C . ARG A 1 121 ? -0.789 3.046 -5.415 1.00 92.44 121 ARG A C 1
ATOM 989 O O . ARG A 1 121 ? -1.242 4.067 -4.891 1.00 92.44 121 ARG A O 1
ATOM 996 N N . TYR A 1 122 ? -0.334 2.016 -4.714 1.00 95.25 122 TYR A N 1
ATOM 997 C CA . TYR A 1 122 ? -0.376 1.967 -3.256 1.00 95.25 122 TYR A CA 1
ATOM 998 C C . TYR A 1 122 ? 1.004 1.654 -2.685 1.00 95.25 122 TYR A C 1
ATOM 1000 O O . TYR A 1 122 ? 1.698 0.773 -3.190 1.00 95.25 122 TYR A O 1
ATOM 1008 N N . THR A 1 123 ? 1.368 2.346 -1.610 1.00 95.19 123 THR A N 1
ATOM 1009 C CA . THR A 1 123 ? 2.633 2.149 -0.891 1.00 95.19 123 THR A CA 1
ATOM 1010 C C . THR A 1 123 ? 2.349 2.028 0.597 1.00 95.19 123 THR A C 1
ATOM 1012 O O . THR A 1 123 ? 1.503 2.752 1.121 1.00 95.19 123 THR A O 1
ATOM 1015 N N . PHE A 1 124 ? 3.034 1.108 1.274 1.00 93.12 124 PHE A N 1
ATOM 1016 C CA . PHE A 1 124 ? 2.891 0.894 2.712 1.00 93.12 124 PHE A CA 1
ATOM 1017 C C . PHE A 1 124 ? 3.767 1.879 3.494 1.00 93.12 124 PHE A C 1
ATOM 1019 O O . PHE A 1 124 ? 4.922 2.095 3.123 1.00 93.12 124 PHE A O 1
ATOM 1026 N N . ASN A 1 125 ? 3.238 2.462 4.571 1.00 91.88 125 ASN A N 1
ATOM 1027 C CA . ASN A 1 125 ? 3.985 3.389 5.421 1.00 91.88 125 ASN A CA 1
ATOM 1028 C C . ASN A 1 125 ? 5.155 2.659 6.100 1.00 91.88 125 ASN A C 1
ATOM 1030 O O . ASN A 1 125 ? 4.901 1.715 6.860 1.00 91.88 125 ASN A O 1
ATOM 1034 N N . PRO A 1 126 ? 6.415 3.081 5.879 1.00 90.50 126 PRO A N 1
ATOM 1035 C CA . PRO A 1 126 ? 7.574 2.443 6.498 1.00 90.50 126 PRO A CA 1
ATOM 1036 C C . PRO A 1 126 ? 7.596 2.549 8.035 1.00 90.50 126 PRO A C 1
ATOM 1038 O O . PRO A 1 126 ? 8.172 1.677 8.686 1.00 90.50 126 PRO A O 1
ATOM 1041 N N . ASN A 1 127 ? 6.942 3.550 8.638 1.00 86.00 127 ASN A N 1
ATOM 1042 C CA . ASN A 1 127 ? 6.843 3.678 10.100 1.00 86.00 127 ASN A CA 1
ATOM 1043 C C . ASN A 1 127 ? 5.968 2.567 10.708 1.00 86.00 127 ASN A C 1
ATOM 1045 O O . ASN A 1 127 ? 6.228 2.091 11.821 1.00 86.00 127 ASN A O 1
ATOM 1049 N N . VAL A 1 128 ? 4.977 2.099 9.940 1.00 85.31 128 VAL A N 1
ATOM 1050 C CA . VAL A 1 128 ? 4.081 0.996 10.308 1.00 85.31 128 VAL A CA 1
ATOM 1051 C C . VAL A 1 128 ? 4.721 -0.352 9.979 1.00 85.31 128 VAL A C 1
ATOM 1053 O O . VAL A 1 128 ? 4.875 -1.208 10.852 1.00 85.31 128 VAL A O 1
ATOM 1056 N N . PHE A 1 129 ? 5.120 -0.540 8.722 1.00 84.12 129 PHE A N 1
ATOM 1057 C CA . PHE A 1 129 ? 5.809 -1.736 8.260 1.00 84.12 129 PHE A CA 1
ATOM 1058 C C . PHE A 1 129 ? 6.832 -1.363 7.199 1.00 84.12 129 PHE A C 1
ATOM 1060 O O . PHE A 1 129 ? 6.476 -0.834 6.147 1.00 84.12 129 PHE A O 1
ATOM 1067 N N . TYR A 1 130 ? 8.088 -1.720 7.442 1.00 84.56 130 TYR A N 1
ATOM 1068 C CA . TYR A 1 130 ? 9.145 -1.607 6.453 1.00 84.56 130 TYR A CA 1
ATOM 1069 C C . TYR A 1 130 ? 9.712 -2.985 6.153 1.00 84.56 130 TYR A C 1
ATOM 1071 O O . TYR A 1 130 ? 10.050 -3.743 7.062 1.00 84.56 130 TYR A O 1
ATOM 1079 N N . ARG A 1 131 ? 9.777 -3.323 4.863 1.00 79.44 131 ARG A N 1
ATOM 1080 C CA . ARG A 1 131 ? 10.157 -4.667 4.424 1.00 79.44 131 ARG A CA 1
ATOM 1081 C C . ARG A 1 131 ? 11.633 -4.984 4.689 1.00 79.44 131 ARG A C 1
ATOM 1083 O O . ARG A 1 131 ? 11.966 -6.153 4.873 1.00 79.44 131 ARG A O 1
ATOM 1090 N N . ARG A 1 132 ? 12.510 -3.971 4.707 1.00 78.06 132 ARG A N 1
ATOM 1091 C CA . ARG A 1 132 ? 13.946 -4.133 4.993 1.00 78.06 132 ARG A CA 1
ATOM 1092 C C . ARG A 1 132 ? 14.244 -3.938 6.474 1.00 78.06 132 ARG A C 1
ATOM 1094 O O . ARG A 1 132 ? 13.595 -3.156 7.156 1.00 78.06 132 ARG A O 1
ATOM 1101 N N . ASN A 1 133 ? 15.336 -4.549 6.924 1.00 75.81 133 ASN A N 1
ATOM 1102 C CA . ASN A 1 133 ? 15.910 -4.321 8.254 1.00 75.81 133 ASN A CA 1
ATOM 1103 C C . ASN A 1 133 ? 16.867 -3.110 8.290 1.00 75.81 133 ASN A C 1
ATOM 1105 O O . ASN A 1 133 ? 17.770 -3.057 9.120 1.00 75.81 133 ASN A O 1
ATOM 1109 N N . THR A 1 134 ? 16.711 -2.160 7.368 1.00 78.50 134 THR A N 1
ATOM 1110 C CA . THR A 1 134 ? 17.525 -0.939 7.288 1.00 78.50 134 THR A CA 1
ATOM 1111 C C . THR A 1 134 ? 16.673 0.283 7.608 1.00 78.50 134 THR A C 1
ATOM 1113 O O . THR A 1 134 ? 15.454 0.184 7.742 1.00 78.50 134 THR A O 1
ATOM 1116 N N . LYS A 1 135 ? 17.296 1.463 7.677 1.00 84.38 135 LYS A N 1
ATOM 1117 C CA . LYS A 1 135 ? 16.541 2.718 7.664 1.00 84.38 135 LYS A CA 1
ATOM 1118 C C . LYS A 1 135 ? 15.748 2.828 6.339 1.00 84.38 135 LYS A C 1
ATOM 1120 O O . LYS A 1 135 ? 16.299 2.465 5.290 1.00 84.38 135 LYS A O 1
ATOM 1125 N N . PRO A 1 136 ? 14.477 3.266 6.368 1.00 86.31 136 PRO A N 1
ATOM 1126 C CA . PRO A 1 136 ? 13.744 3.676 5.173 1.00 86.31 136 PRO A CA 1
ATOM 1127 C C . PRO A 1 136 ? 14.382 4.892 4.495 1.00 86.31 136 PRO A C 1
ATOM 1129 O O . PRO A 1 136 ? 15.034 5.698 5.158 1.00 86.31 136 PRO A O 1
ATOM 1132 N N . ASP A 1 137 ? 14.178 5.023 3.185 1.00 88.12 137 ASP A N 1
ATOM 1133 C CA . ASP A 1 137 ? 14.564 6.226 2.442 1.00 88.12 137 ASP A CA 1
ATOM 1134 C C . ASP A 1 137 ? 13.779 7.455 2.933 1.00 88.12 137 ASP A C 1
ATOM 1136 O O . ASP A 1 137 ? 12.578 7.361 3.200 1.00 88.12 137 ASP A O 1
ATOM 1140 N N . ASP A 1 138 ? 14.438 8.612 3.030 1.00 92.50 138 ASP A N 1
ATOM 1141 C CA . ASP A 1 138 ? 13.823 9.828 3.575 1.00 92.50 138 ASP A CA 1
ATOM 1142 C C . ASP A 1 138 ? 12.675 10.344 2.687 1.00 92.50 138 ASP A C 1
ATOM 1144 O O . ASP A 1 138 ? 11.695 10.875 3.208 1.00 92.50 138 ASP A O 1
ATOM 1148 N N . THR A 1 139 ? 12.723 10.113 1.368 1.00 93.12 139 THR A N 1
ATOM 1149 C CA . THR A 1 139 ? 11.609 10.423 0.454 1.00 93.12 139 THR A CA 1
ATOM 1150 C C . THR A 1 139 ? 10.403 9.552 0.777 1.00 93.12 139 THR A C 1
ATOM 1152 O O . THR A 1 139 ? 9.284 10.053 0.869 1.00 93.12 139 THR A O 1
ATOM 1155 N N . LEU A 1 140 ? 10.624 8.250 0.991 1.00 91.56 140 LEU A N 1
ATOM 1156 C CA . LEU A 1 140 ? 9.560 7.315 1.350 1.00 91.56 140 LEU A CA 1
ATOM 1157 C C . LEU A 1 140 ? 8.914 7.698 2.686 1.00 91.56 140 LEU A C 1
ATOM 1159 O O . LEU A 1 140 ? 7.698 7.611 2.799 1.00 91.56 140 LEU A O 1
ATOM 1163 N N . VAL A 1 141 ? 9.696 8.137 3.675 1.00 90.94 141 VAL A N 1
ATOM 1164 C CA . VAL A 1 141 ? 9.159 8.642 4.950 1.00 90.94 141 VAL A CA 1
ATOM 1165 C C . VAL A 1 141 ? 8.361 9.927 4.725 1.00 90.94 141 VAL A C 1
ATOM 1167 O O . VAL A 1 141 ? 7.207 10.017 5.141 1.00 90.94 141 VAL A O 1
ATOM 1170 N N . ALA A 1 142 ? 8.933 10.898 4.007 1.00 93.00 142 ALA A N 1
ATOM 1171 C CA . ALA A 1 142 ? 8.311 12.197 3.769 1.00 93.00 142 ALA A CA 1
ATOM 1172 C C . ALA A 1 142 ? 6.958 12.103 3.045 1.00 93.00 142 ALA A C 1
ATOM 1174 O O . ALA A 1 142 ? 6.077 12.921 3.299 1.00 93.00 142 ALA A O 1
ATOM 1175 N N . MET A 1 143 ? 6.751 11.086 2.200 1.00 92.31 143 MET A N 1
ATOM 1176 C CA . MET A 1 143 ? 5.466 10.830 1.533 1.00 92.31 143 MET A CA 1
ATOM 1177 C C . MET A 1 143 ? 4.290 10.602 2.494 1.00 92.31 143 MET A C 1
ATOM 1179 O O . MET A 1 143 ? 3.140 10.754 2.080 1.00 92.31 143 MET A O 1
ATOM 1183 N N . PHE A 1 144 ? 4.557 10.218 3.744 1.00 91.75 144 PHE A N 1
ATOM 1184 C CA . PHE A 1 144 ? 3.534 9.968 4.762 1.00 91.75 144 PHE A CA 1
ATOM 1185 C C . PHE A 1 144 ? 3.391 11.112 5.770 1.00 91.75 144 PHE A C 1
ATOM 1187 O O . PHE A 1 144 ? 2.504 11.057 6.622 1.00 91.75 144 PHE A O 1
ATOM 1194 N N . ASN A 1 145 ? 4.194 12.173 5.650 1.00 90.12 145 ASN A N 1
ATOM 1195 C CA . ASN A 1 145 ? 4.057 13.362 6.482 1.00 90.12 145 ASN A CA 1
ATOM 1196 C C . ASN A 1 145 ? 2.778 14.106 6.091 1.00 90.12 145 ASN A C 1
ATOM 1198 O O . ASN A 1 145 ? 2.721 14.801 5.076 1.00 90.12 145 ASN A O 1
ATOM 1202 N N . VAL A 1 146 ? 1.741 13.960 6.910 1.00 84.12 146 VAL A N 1
ATOM 1203 C CA . VAL A 1 146 ? 0.474 14.669 6.747 1.00 84.12 146 VAL A CA 1
ATOM 1204 C C . VAL A 1 146 ? 0.181 15.487 7.994 1.00 84.12 146 VAL A C 1
ATOM 1206 O O . VAL A 1 146 ? 0.302 15.000 9.118 1.00 84.12 146 VAL A O 1
ATOM 1209 N N . ASN A 1 147 ? -0.245 16.734 7.800 1.00 71.88 147 ASN A N 1
ATOM 1210 C CA . ASN A 1 147 ? -0.798 17.526 8.890 1.00 71.88 147 ASN A CA 1
ATOM 1211 C C . ASN A 1 147 ? -2.164 16.930 9.237 1.00 71.88 147 ASN A C 1
ATOM 1213 O O . ASN A 1 147 ? -3.091 17.001 8.424 1.00 71.88 147 ASN A O 1
ATOM 1217 N N . LYS A 1 148 ? -2.288 16.307 10.414 1.00 58.16 148 LYS A N 1
ATOM 1218 C CA . LYS A 1 148 ? -3.595 15.886 10.934 1.00 58.16 148 LYS A CA 1
ATOM 1219 C C . LYS A 1 148 ? -4.444 17.147 11.098 1.00 58.16 148 LYS A C 1
ATOM 1221 O O . LYS A 1 148 ? -4.092 18.014 11.892 1.00 58.16 148 LYS A O 1
ATOM 1226 N N . THR A 1 149 ? -5.469 17.271 10.260 1.00 50.12 149 THR A N 1
ATOM 1227 C CA . THR A 1 149 ? -6.441 18.372 10.289 1.00 50.12 149 THR A CA 1
ATOM 1228 C C . THR A 1 149 ? -7.576 18.034 11.235 1.00 50.12 149 THR A C 1
ATOM 1230 O O . THR A 1 149 ? -7.928 16.832 11.303 1.00 50.12 149 THR A O 1
#

Radius of gyration: 15.11 Å; chains: 1; bounding box: 33×40×37 Å

pLDDT: mean 76.31, std 20.23, range [31.41, 96.94]

Organism: NCBI:txid284579